Protein AF-X1A9H4-F1 (afdb_monomer_lite)

Secondary structure (DSSP, 8-state):
-PPEEEEETTEEEEEPP--SSPPPHHHHHHHHHHTT--HHHHHT-

pLDDT: mean 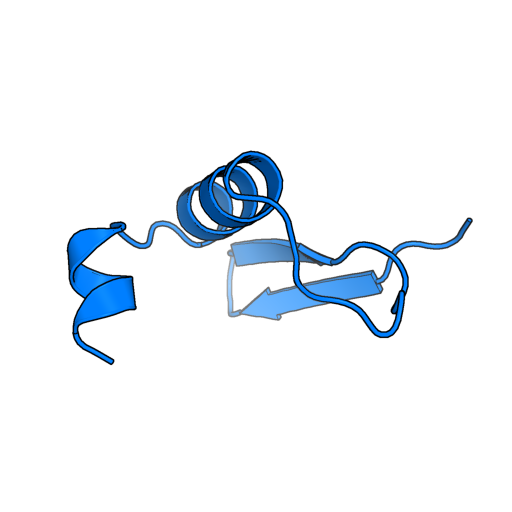85.55, std 8.94, range [61.81, 94.81]

InterPro domains:
  IPR012933 HicA mRNA interferase family [PF07927] (1-37)
  I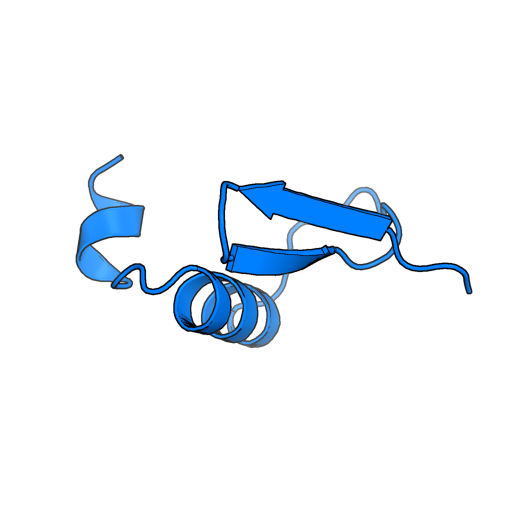PR038570 HicA superfamily [G3DSA:3.30.920.30] (1-45)

Sequence (45 aa):
GRHQFMQKGNITIRIPNPHKSDIGKELLARILKQADISRIEWEKL

Foldseek 3Di:
DDWDWDDDPPQIATHGDDPVDDDDPVNVVRRCVSVVHDPVNVVVD

Radius of gyration: 11.25 Å; chains: 1; bounding box: 28×15×32 Å

Structure (mmCIF, N/CA/C/O backbone):
data_AF-X1A9H4-F1
#
_entry.id   AF-X1A9H4-F1
#
loop_
_atom_site.group_PDB
_atom_site.id
_atom_site.type_symbol
_atom_site.label_atom_id
_atom_site.label_alt_id
_atom_site.label_comp_id
_atom_site.label_asym_id
_atom_site.label_entity_id
_atom_site.label_seq_id
_atom_site.pdbx_PDB_ins_code
_atom_site.Cartn_x
_atom_site.Cartn_y
_atom_site.Cartn_z
_atom_site.occupancy
_atom_site.B_iso_or_equiv
_atom_site.auth_seq_id
_atom_site.auth_comp_id
_atom_site.auth_asym_id
_atom_site.auth_atom_id
_atom_site.pdbx_PDB_model_num
ATOM 1 N N . GLY A 1 1 ? 4.110 -1.135 -23.353 1.00 61.81 1 GLY A N 1
ATOM 2 C CA . GLY A 1 1 ? 3.947 -1.989 -22.162 1.00 61.81 1 GLY A CA 1
ATOM 3 C C . GLY A 1 1 ? 2.478 -2.108 -21.835 1.00 61.81 1 GLY A C 1
ATOM 4 O O . GLY A 1 1 ? 1.825 -1.084 -21.685 1.00 61.81 1 GLY A O 1
ATOM 5 N N . ARG A 1 2 ? 1.937 -3.328 -21.788 1.00 72.69 2 ARG A N 1
ATOM 6 C CA . ARG A 1 2 ? 0.572 -3.569 -21.303 1.00 72.69 2 ARG A CA 1
ATOM 7 C C . ARG A 1 2 ? 0.682 -3.790 -19.793 1.00 72.69 2 ARG A C 1
ATOM 9 O O . ARG A 1 2 ? 1.429 -4.662 -19.376 1.00 72.69 2 ARG A O 1
ATOM 16 N N . HIS A 1 3 ? 0.048 -2.942 -18.987 1.00 76.12 3 HIS A N 1
ATOM 17 C CA . HIS A 1 3 ? -0.032 -3.155 -17.537 1.00 76.12 3 HIS A CA 1
ATOM 18 C C . HIS A 1 3 ? -1.272 -3.991 -17.243 1.00 76.12 3 HIS A C 1
ATOM 20 O O . HIS A 1 3 ? -2.283 -3.843 -17.931 1.00 76.12 3 HIS A O 1
ATOM 26 N N . GLN A 1 4 ? -1.174 -4.869 -1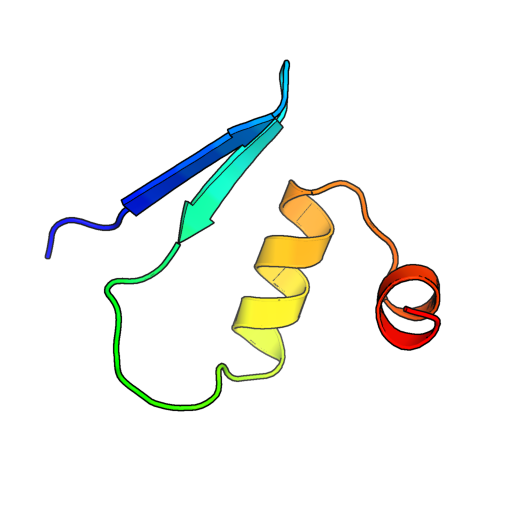6.252 1.00 83.12 4 GLN A N 1
ATOM 27 C CA . GLN A 1 4 ? -2.300 -5.684 -15.820 1.00 83.12 4 GLN A CA 1
ATOM 28 C C . GLN A 1 4 ? -3.205 -4.869 -14.893 1.00 83.12 4 GLN A C 1
ATOM 30 O O . GLN A 1 4 ? -2.789 -3.865 -14.309 1.00 83.12 4 GLN A O 1
ATOM 35 N N . PHE A 1 5 ? -4.453 -5.303 -14.766 1.00 86.19 5 PHE A N 1
ATOM 36 C CA . PHE A 1 5 ? -5.412 -4.728 -13.832 1.00 86.19 5 PHE A CA 1
ATOM 37 C C . PHE A 1 5 ? -5.955 -5.829 -12.928 1.00 86.19 5 PHE A C 1
ATOM 39 O O . PHE A 1 5 ? -6.170 -6.952 -13.381 1.00 86.19 5 PHE A O 1
ATOM 46 N N . MET A 1 6 ? -6.177 -5.495 -11.661 1.00 87.31 6 MET A N 1
ATOM 47 C CA . MET A 1 6 ? -6.904 -6.324 -10.703 1.00 87.31 6 MET A CA 1
ATOM 48 C C . MET A 1 6 ? -8.193 -5.605 -10.316 1.00 87.31 6 MET A C 1
ATOM 50 O O . MET A 1 6 ? -8.171 -4.393 -10.099 1.00 87.31 6 MET A O 1
ATOM 54 N N . GLN A 1 7 ? -9.301 -6.340 -10.214 1.00 89.25 7 GLN A N 1
ATOM 55 C CA . GLN A 1 7 ? -10.608 -5.790 -9.858 1.00 89.25 7 GLN A CA 1
ATOM 56 C C . GLN A 1 7 ? -11.208 -6.543 -8.667 1.00 89.25 7 GLN A C 1
ATOM 58 O O . GLN A 1 7 ? -11.190 -7.773 -8.634 1.00 89.25 7 GLN A O 1
ATOM 63 N N . LYS A 1 8 ? -11.755 -5.802 -7.698 1.00 85.19 8 LYS A N 1
ATOM 64 C CA . LYS A 1 8 ? -12.516 -6.331 -6.557 1.00 85.19 8 LYS A CA 1
ATOM 65 C C . LYS A 1 8 ? -13.741 -5.447 -6.326 1.00 85.19 8 LYS A C 1
ATOM 67 O O . LYS A 1 8 ? -13.629 -4.356 -5.771 1.00 85.19 8 LYS A O 1
ATOM 72 N N . GLY A 1 9 ? -14.913 -5.903 -6.770 1.00 89.25 9 GLY A N 1
ATOM 73 C CA . GLY A 1 9 ? -16.128 -5.082 -6.768 1.00 89.25 9 GLY A CA 1
ATOM 74 C C . GLY A 1 9 ? -15.918 -3.791 -7.566 1.00 89.25 9 GLY A C 1
ATOM 75 O O . GLY A 1 9 ? -15.551 -3.840 -8.739 1.00 89.25 9 GLY A O 1
ATOM 76 N N . ASN A 1 10 ? -16.087 -2.643 -6.907 1.00 89.69 10 ASN A N 1
ATOM 77 C CA . ASN A 1 10 ? -15.911 -1.320 -7.518 1.00 89.69 10 ASN A CA 1
ATOM 78 C C . ASN A 1 10 ? -14.451 -0.826 -7.513 1.00 89.69 10 ASN A C 1
ATOM 8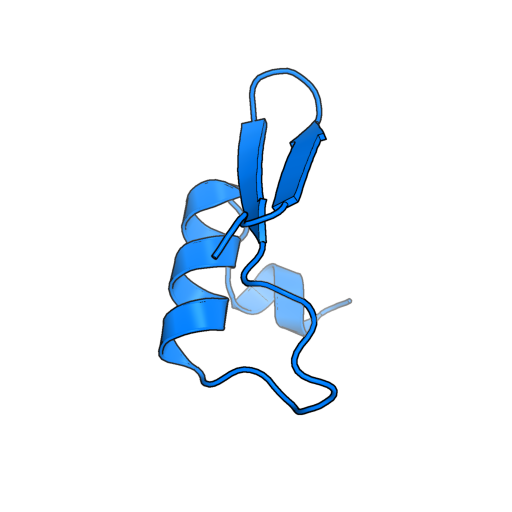0 O O . ASN A 1 10 ? -14.156 0.232 -8.065 1.00 89.69 10 ASN A O 1
ATOM 84 N N . ILE A 1 11 ? -13.530 -1.573 -6.898 1.00 88.38 11 ILE A N 1
ATOM 85 C CA . ILE A 1 11 ? -12.113 -1.212 -6.801 1.00 88.38 11 ILE A CA 1
ATOM 86 C C . ILE A 1 11 ? -11.365 -1.786 -8.002 1.00 88.38 11 ILE A C 1
A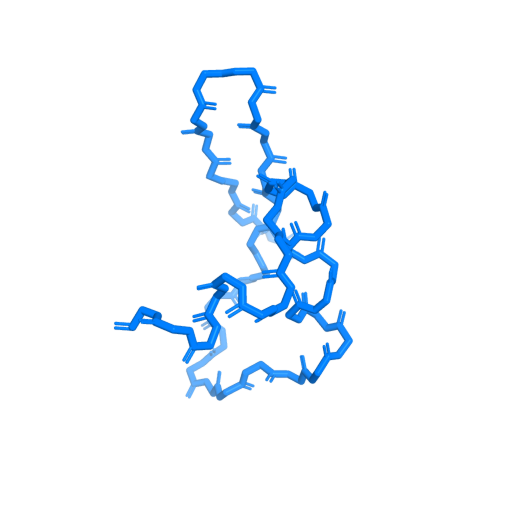TOM 88 O O . ILE A 1 11 ? -11.451 -2.983 -8.279 1.00 88.38 11 ILE A O 1
ATOM 92 N N . THR A 1 12 ? -10.593 -0.942 -8.689 1.00 88.94 12 THR A N 1
ATOM 93 C CA . THR A 1 12 ? -9.700 -1.346 -9.785 1.00 88.94 12 THR A CA 1
ATOM 94 C C . THR A 1 12 ? -8.287 -0.838 -9.519 1.00 88.94 12 THR A C 1
ATOM 96 O O . THR A 1 12 ? -8.076 0.361 -9.345 1.00 88.94 12 THR A O 1
ATOM 99 N N . ILE A 1 13 ? -7.312 -1.747 -9.522 1.00 87.25 13 ILE A N 1
ATOM 100 C CA . ILE A 1 13 ? -5.896 -1.459 -9.269 1.00 87.25 13 ILE A CA 1
ATOM 101 C C . ILE A 1 13 ? -5.092 -1.742 -10.532 1.00 87.25 13 ILE A C 1
ATOM 103 O O . ILE A 1 13 ? -5.248 -2.787 -11.167 1.00 87.25 13 ILE A O 1
ATOM 107 N N . ARG A 1 14 ? -4.186 -0.824 -10.882 1.00 85.94 14 ARG A N 1
ATOM 108 C CA . ARG A 1 14 ? -3.225 -1.027 -11.971 1.00 85.94 14 ARG A CA 1
ATOM 109 C C . ARG A 1 14 ? -1.971 -1.706 -11.430 1.00 85.94 14 ARG A C 1
ATOM 111 O O . ARG A 1 14 ? -1.237 -1.106 -10.650 1.00 85.94 14 ARG A O 1
ATOM 118 N N . ILE A 1 15 ? -1.693 -2.915 -11.902 1.00 80.50 15 ILE A N 1
ATOM 119 C CA . ILE A 1 15 ? -0.493 -3.669 -11.547 1.00 80.50 15 ILE A CA 1
ATOM 120 C C . ILE A 1 15 ? 0.562 -3.440 -12.635 1.00 80.50 15 ILE A C 1
ATOM 122 O O . ILE A 1 15 ? 0.303 -3.713 -13.817 1.00 80.50 15 ILE A O 1
ATOM 126 N N . PRO A 1 16 ? 1.738 -2.883 -12.290 1.00 77.31 16 PRO A N 1
ATOM 127 C CA . PRO A 1 16 ? 2.818 -2.768 -13.255 1.00 77.31 16 PRO A CA 1
ATOM 128 C C . PRO A 1 16 ? 3.195 -4.154 -13.775 1.00 77.31 16 PRO A C 1
ATOM 130 O O . PRO A 1 16 ? 3.025 -5.161 -13.094 1.00 77.31 16 PRO A O 1
ATOM 133 N N . ASN A 1 17 ? 3.668 -4.185 -15.019 1.00 66.69 17 ASN A N 1
ATOM 134 C CA . ASN A 1 17 ? 4.101 -5.405 -15.697 1.00 66.69 17 ASN A CA 1
ATOM 135 C C . ASN A 1 17 ? 5.023 -6.221 -14.760 1.00 66.69 17 ASN A C 1
ATOM 137 O O . ASN A 1 17 ? 5.803 -5.588 -14.046 1.00 66.69 17 ASN A O 1
ATOM 141 N N . PRO A 1 18 ? 4.951 -7.567 -14.729 1.00 63.69 18 PRO A N 1
ATOM 142 C CA . PRO A 1 18 ? 5.661 -8.392 -13.756 1.00 63.69 18 PRO A CA 1
ATOM 143 C C . PRO A 1 18 ? 7.174 -8.325 -13.986 1.00 63.69 18 PRO A C 1
ATOM 145 O O . PRO A 1 18 ? 7.783 -9.174 -14.634 1.00 63.69 18 PRO A O 1
ATOM 148 N N . HIS A 1 19 ? 7.792 -7.278 -13.457 1.00 62.22 19 HIS A N 1
ATOM 149 C CA . HIS A 1 19 ? 9.213 -7.231 -13.191 1.00 62.22 19 HIS A CA 1
ATOM 150 C C . HIS A 1 19 ? 9.418 -8.086 -11.941 1.00 62.22 19 HIS A C 1
ATOM 152 O O . HIS A 1 19 ? 8.756 -7.875 -10.930 1.00 62.22 19 HIS A O 1
ATOM 158 N N . LYS A 1 20 ? 10.258 -9.119 -12.045 1.00 68.50 20 LYS A N 1
ATOM 159 C CA . LYS A 1 20 ? 10.487 -10.137 -11.005 1.00 68.50 20 LYS A CA 1
ATOM 160 C C . LYS A 1 20 ? 11.317 -9.594 -9.827 1.00 68.50 20 LYS A C 1
ATOM 162 O O . LYS A 1 20 ? 12.304 -10.207 -9.438 1.00 68.50 20 LYS A O 1
ATOM 167 N N . SER A 1 21 ? 10.973 -8.418 -9.321 1.00 76.88 21 SER A N 1
ATOM 168 C CA . SER A 1 21 ? 11.684 -7.712 -8.259 1.00 76.88 21 SER A CA 1
ATOM 169 C C . SER A 1 21 ? 10.697 -7.090 -7.283 1.00 76.88 21 SER A C 1
ATOM 171 O O . SER A 1 21 ? 9.540 -6.844 -7.632 1.00 76.88 21 SER A O 1
ATOM 173 N N . ASP A 1 22 ? 11.185 -6.769 -6.089 1.00 84.50 22 ASP A N 1
ATOM 174 C CA . ASP A 1 22 ? 10.413 -6.007 -5.117 1.00 84.50 22 ASP A CA 1
ATOM 175 C C . ASP A 1 22 ? 9.966 -4.661 -5.694 1.00 84.50 22 ASP A C 1
ATOM 177 O O . ASP A 1 22 ? 10.635 -4.039 -6.529 1.00 84.50 22 ASP A O 1
ATOM 181 N N . ILE A 1 23 ? 8.805 -4.204 -5.233 1.00 85.44 23 ILE A N 1
ATOM 182 C CA . ILE A 1 23 ? 8.275 -2.894 -5.588 1.00 85.44 23 ILE A CA 1
ATOM 183 C C . ILE A 1 23 ? 8.793 -1.830 -4.623 1.00 85.44 23 ILE A C 1
ATOM 185 O O . ILE A 1 23 ? 8.891 -2.039 -3.415 1.00 85.44 23 ILE A O 1
ATOM 189 N N . GLY A 1 24 ? 9.079 -0.641 -5.150 1.00 87.44 24 GLY A N 1
ATOM 190 C CA . GLY A 1 24 ? 9.444 0.503 -4.321 1.00 87.44 24 GLY A CA 1
ATOM 191 C C . GLY A 1 24 ? 8.284 0.996 -3.445 1.00 87.44 24 GLY A C 1
ATOM 192 O O . GLY A 1 24 ? 7.106 0.839 -3.782 1.00 87.44 24 GLY A O 1
ATOM 193 N N . LYS A 1 25 ? 8.627 1.685 -2.350 1.00 91.06 25 LYS A N 1
ATOM 194 C CA . LYS A 1 25 ? 7.675 2.259 -1.377 1.00 91.06 25 LYS A CA 1
ATOM 195 C C . LYS A 1 25 ? 6.576 3.129 -2.005 1.00 91.06 25 LYS A C 1
ATOM 197 O O . LYS A 1 25 ? 5.435 3.098 -1.557 1.00 91.06 25 LYS A O 1
ATOM 202 N N . GLU A 1 26 ? 6.896 3.881 -3.057 1.00 91.19 26 GLU A N 1
ATOM 203 C CA . GLU A 1 26 ? 5.944 4.782 -3.722 1.00 91.19 26 GLU A CA 1
ATOM 204 C C . GLU A 1 26 ? 4.867 4.029 -4.502 1.00 91.19 26 GLU A C 1
ATOM 206 O O . GLU A 1 26 ? 3.696 4.411 -4.495 1.00 91.19 26 GLU A O 1
ATOM 211 N N . LEU A 1 27 ? 5.258 2.941 -5.167 1.00 88.62 27 LEU A N 1
ATOM 212 C CA . LEU A 1 27 ? 4.330 2.097 -5.905 1.00 88.62 27 LEU A CA 1
ATOM 213 C C . LEU A 1 27 ? 3.390 1.373 -4.940 1.00 88.62 27 LEU A C 1
ATOM 215 O O . LEU A 1 27 ? 2.181 1.352 -5.161 1.00 88.62 27 LEU A O 1
ATOM 219 N N . LEU A 1 28 ? 3.934 0.864 -3.836 1.00 90.12 28 LEU A N 1
ATOM 220 C CA . LEU A 1 28 ? 3.142 0.251 -2.779 1.00 90.12 28 LEU A CA 1
ATOM 221 C C . LEU A 1 28 ? 2.135 1.243 -2.180 1.00 90.12 28 LEU A C 1
ATOM 223 O O . LEU A 1 28 ? 0.953 0.930 -2.088 1.00 90.12 28 LEU A O 1
ATOM 227 N N . ALA A 1 29 ? 2.554 2.474 -1.873 1.00 92.25 29 ALA A N 1
ATOM 228 C CA . ALA A 1 29 ? 1.653 3.512 -1.368 1.00 92.25 29 ALA A CA 1
ATOM 229 C C . ALA A 1 29 ? 0.509 3.839 -2.348 1.00 92.25 29 ALA A C 1
ATOM 231 O O . ALA A 1 29 ? -0.635 4.026 -1.932 1.00 92.25 29 ALA A O 1
ATOM 232 N N . ARG A 1 30 ? 0.791 3.874 -3.658 1.00 91.38 30 ARG A N 1
ATOM 233 C CA . ARG A 1 30 ? -0.233 4.087 -4.695 1.00 91.38 30 ARG A CA 1
ATOM 234 C C . ARG A 1 30 ? -1.242 2.944 -4.760 1.00 91.38 30 ARG A C 1
ATOM 236 O O . ARG A 1 30 ? -2.433 3.216 -4.875 1.00 91.38 30 ARG A O 1
ATOM 243 N N . ILE A 1 31 ? -0.775 1.699 -4.678 1.00 90.31 31 ILE A N 1
ATOM 244 C CA . ILE A 1 31 ? -1.637 0.511 -4.690 1.00 90.31 31 ILE A CA 1
ATOM 245 C C . ILE A 1 31 ? -2.543 0.498 -3.457 1.00 90.31 31 ILE A C 1
ATOM 247 O O . ILE A 1 31 ? -3.752 0.361 -3.605 1.00 90.31 31 ILE A O 1
ATOM 251 N N . LEU A 1 32 ? -1.984 0.719 -2.263 1.00 91.62 32 LEU A N 1
ATOM 252 C CA . LEU A 1 32 ? -2.752 0.758 -1.014 1.00 91.62 32 LEU A CA 1
ATOM 253 C C . LEU A 1 32 ? -3.822 1.856 -1.033 1.00 91.62 32 LEU A C 1
ATOM 255 O O . LEU A 1 32 ? -4.970 1.601 -0.686 1.00 91.62 32 LEU A O 1
ATOM 259 N N . LYS A 1 33 ? -3.486 3.045 -1.552 1.00 91.38 33 LYS A N 1
ATOM 260 C CA . LYS A 1 33 ? -4.456 4.133 -1.735 1.00 91.38 33 LYS A CA 1
ATOM 261 C C . LYS A 1 33 ? -5.582 3.764 -2.706 1.00 91.38 33 LYS A C 1
ATOM 263 O O . LYS A 1 33 ? -6.725 4.124 -2.463 1.00 91.38 33 LYS A O 1
ATOM 268 N N . GLN A 1 34 ? -5.276 3.081 -3.811 1.00 90.31 34 GLN A N 1
ATOM 269 C CA . GLN A 1 34 ? -6.299 2.617 -4.761 1.00 90.31 34 GLN A CA 1
ATOM 270 C C . GLN A 1 34 ? -7.185 1.520 -4.167 1.00 90.31 34 GLN A C 1
ATOM 272 O O . GLN A 1 34 ? -8.353 1.426 -4.527 1.00 90.31 34 GLN A O 1
ATOM 277 N N . ALA A 1 35 ? -6.624 0.705 -3.277 1.00 90.25 35 ALA A N 1
ATOM 278 C CA . ALA A 1 35 ? -7.327 -0.359 -2.579 1.00 90.25 35 ALA A CA 1
ATOM 279 C C . ALA A 1 35 ? -8.175 0.130 -1.394 1.00 90.25 35 ALA A C 1
ATOM 281 O O . ALA A 1 35 ? -8.895 -0.682 -0.825 1.00 90.25 35 ALA A O 1
ATOM 282 N N . ASP A 1 36 ? -8.067 1.411 -1.023 1.00 91.31 36 ASP A N 1
ATOM 283 C CA . ASP A 1 36 ? -8.615 1.973 0.219 1.00 91.31 36 ASP A CA 1
ATOM 284 C C . ASP A 1 36 ? -8.138 1.220 1.480 1.00 91.31 36 ASP A C 1
ATOM 286 O O . ASP A 1 36 ? -8.879 1.019 2.436 1.00 91.31 36 ASP A O 1
ATOM 290 N N . ILE A 1 37 ? -6.874 0.774 1.467 1.00 92.50 37 ILE A N 1
ATOM 291 C CA . ILE A 1 37 ? -6.235 0.043 2.570 1.00 92.50 37 ILE A CA 1
ATOM 292 C C . ILE A 1 37 ? -5.193 0.943 3.230 1.00 92.50 37 ILE A C 1
ATOM 294 O O . ILE A 1 37 ? -4.331 1.532 2.566 1.00 92.50 37 ILE A O 1
ATOM 298 N N . SER A 1 38 ? -5.224 1.024 4.559 1.00 93.69 38 SER A N 1
ATOM 299 C CA . SER A 1 38 ? -4.203 1.764 5.302 1.00 93.69 38 SER A CA 1
ATOM 300 C C . SER A 1 38 ? -2.875 1.000 5.346 1.00 93.69 38 SER A C 1
ATOM 302 O O . SER A 1 38 ? -2.830 -0.229 5.344 1.00 93.69 38 SER A O 1
ATOM 304 N N . ARG A 1 39 ? -1.755 1.723 5.458 1.00 92.06 39 ARG A N 1
ATOM 305 C CA . ARG A 1 39 ? -0.434 1.088 5.600 1.00 92.06 39 ARG A CA 1
ATOM 306 C C . ARG A 1 39 ? -0.344 0.188 6.838 1.00 92.06 39 ARG A C 1
ATOM 308 O O . ARG A 1 39 ? 0.260 -0.872 6.766 1.00 92.06 39 ARG A O 1
ATOM 315 N N . ILE A 1 40 ? -0.964 0.613 7.937 1.00 94.81 40 ILE A N 1
ATOM 316 C CA . ILE A 1 40 ? -0.975 -0.115 9.210 1.00 94.81 40 ILE A CA 1
ATOM 317 C C . ILE A 1 40 ? -1.749 -1.427 9.074 1.00 94.81 40 ILE A C 1
ATOM 319 O O . ILE A 1 40 ? -1.313 -2.445 9.592 1.00 94.81 40 ILE A O 1
ATOM 323 N N . GLU A 1 41 ? -2.900 -1.404 8.402 1.00 94.38 41 GLU A N 1
ATOM 324 C CA . GLU A 1 41 ? -3.679 -2.612 8.120 1.00 94.38 41 GLU A CA 1
ATOM 325 C C . GLU A 1 41 ? -2.880 -3.588 7.255 1.00 94.38 41 GLU A C 1
ATOM 327 O O . GLU A 1 41 ? -2.803 -4.764 7.587 1.00 94.38 41 GLU A O 1
ATOM 332 N N . TRP A 1 42 ? -2.213 -3.086 6.212 1.00 93.44 42 TRP A N 1
ATOM 333 C CA . TRP A 1 42 ? -1.354 -3.893 5.348 1.00 93.44 42 TRP A CA 1
ATOM 334 C C . TRP A 1 42 ? -0.189 -4.559 6.094 1.00 93.44 42 TRP A C 1
ATOM 336 O O . TRP A 1 42 ? 0.115 -5.715 5.837 1.00 93.44 42 TRP A O 1
ATOM 346 N N . GLU A 1 43 ? 0.471 -3.848 7.011 1.00 92.38 43 GLU A N 1
ATOM 347 C CA . GLU A 1 43 ? 1.612 -4.378 7.780 1.00 92.38 43 GLU A CA 1
ATOM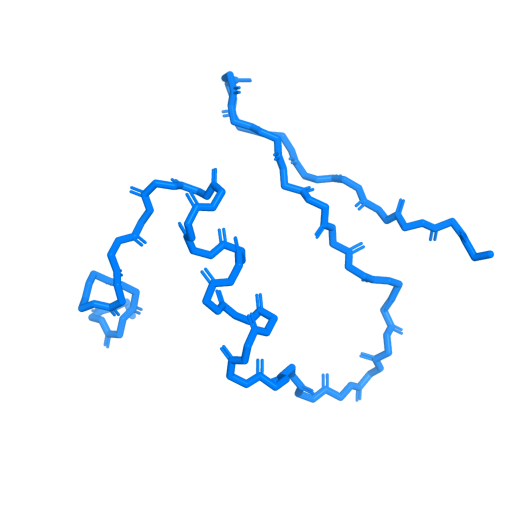 348 C C . GLU A 1 43 ? 1.213 -5.349 8.902 1.00 92.38 43 GLU A C 1
ATOM 350 O O . GLU A 1 43 ? 2.085 -5.964 9.511 1.00 92.38 43 GLU A O 1
ATOM 355 N N . LYS A 1 44 ? -0.085 -5.475 9.196 1.00 94.81 44 LYS A N 1
ATOM 356 C CA . LYS A 1 44 ? -0.624 -6.423 10.184 1.00 94.81 44 LYS A CA 1
ATOM 357 C C . LYS A 1 44 ? -1.051 -7.765 9.579 1.00 94.81 44 LYS A C 1
ATOM 359 O O . LYS A 1 44 ? -1.425 -8.649 10.349 1.00 94.81 44 LYS A O 1
ATOM 364 N N . LEU A 1 45 ? -1.059 -7.881 8.249 1.00 87.62 45 LEU A N 1
ATOM 365 C CA . LEU A 1 45 ? -1.322 -9.126 7.517 1.00 87.62 45 LEU A CA 1
ATOM 366 C C . LEU A 1 45 ? -0.091 -10.036 7.538 1.00 87.62 45 LEU A C 1
ATOM 368 O O . LEU A 1 45 ? -0.301 -11.262 7.664 1.00 87.62 45 LEU A O 1
#

Organism: NCBI:txid412755